Protein AF-A0A3M1GQK0-F1 (afdb_monomer)

Radius of gyration: 11.24 Å; Cα contacts (8 Å, |Δi|>4): 105; chains: 1; bounding box: 25×25×26 Å

Secondary structure (DSSP, 8-state):
-HHHHHHTTTS-GGGEEE-SSSSEEEETTTEEEEEETTEEEEEEBTT--HHHHHHHHHHHHHTT--EEEPPPB--

Nearest PDB structures (foldseek):
  6jeg-assembly1_A  TM=7.326E-01  e=3.639E-01  Homo sapiens
  3ffn-assembly1_A  TM=7.460E-01  e=4.158E-01  Homo sapiens
  3ffn-assembly2_B  TM=7.456E-01  e=5.078E-01  Homo sapiens
  1j1r-assembly1_A  TM=7.216E-01  e=3.746E+00  Phytolacca americana
  2z53-assembly1_A  TM=5.842E-01  e=2.870E+00  Phytolacca dioica

Solvent-accessible surface area (backbone atoms only — not comparable to full-atom values): 4361 Å² total; per-residue (Å²): 112,68,66,62,56,57,62,40,56,84,51,69,57,88,39,56,38,75,40,90,93,47,68,32,39,23,46,58,88,45,32,38,37,35,62,51,99,90,40,31,38,37,28,37,30,71,84,60,54,64,72,60,56,48,55,54,48,55,43,34,57,75,61,72,48,63,70,40,84,49,77,61,42,80,134

pLDDT: mean 81.67, std 9.33, range [54.72, 91.06]

Structure (mmCIF, N/CA/C/O backbone):
data_AF-A0A3M1GQK0-F1
#
_entry.id   AF-A0A3M1GQK0-F1
#
loop_
_atom_site.group_PDB
_atom_site.id
_atom_site.type_symbol
_atom_site.label_atom_id
_atom_site.label_alt_id
_atom_site.label_comp_id
_atom_site.label_asym_id
_atom_site.label_entity_id
_atom_site.label_seq_id
_atom_site.pdbx_PDB_ins_code
_atom_site.Cartn_x
_atom_site.Cartn_y
_atom_site.Cartn_z
_atom_site.occupancy
_atom_site.B_iso_or_equiv
_atom_site.auth_seq_id
_atom_site.auth_comp_id
_atom_site.auth_asym_id
_atom_site.auth_atom_id
_atom_site.pdbx_PDB_model_num
ATOM 1 N N . MET A 1 1 ? -12.307 1.011 5.280 1.00 60.31 1 MET A N 1
ATOM 2 C CA . MET A 1 1 ? -12.087 1.413 3.870 1.00 60.31 1 MET A CA 1
ATOM 3 C C . MET A 1 1 ? -12.049 2.925 3.645 1.00 60.31 1 MET A C 1
ATOM 5 O O . MET A 1 1 ? -11.355 3.338 2.728 1.00 60.31 1 MET A O 1
ATOM 9 N N . GLN A 1 2 ? -12.740 3.751 4.444 1.00 63.66 2 GLN A N 1
ATOM 10 C CA . GLN A 1 2 ? -12.676 5.220 4.334 1.00 63.66 2 GLN A CA 1
ATOM 11 C C . GLN A 1 2 ? -11.254 5.832 4.331 1.00 63.66 2 GLN A C 1
ATOM 13 O O . GLN A 1 2 ? -11.018 6.645 3.445 1.00 63.66 2 GLN A O 1
ATOM 18 N N . PRO A 1 3 ? -10.290 5.430 5.189 1.00 72.62 3 PRO A N 1
ATOM 19 C CA . PRO A 1 3 ? -8.986 6.107 5.250 1.00 72.62 3 PRO A CA 1
ATOM 20 C C . PRO A 1 3 ? -8.120 5.903 4.000 1.00 72.62 3 PRO A C 1
ATOM 22 O O . PRO A 1 3 ? -7.544 6.863 3.509 1.00 72.62 3 PRO A O 1
ATOM 25 N N . ILE A 1 4 ? -8.092 4.702 3.402 1.00 74.12 4 ILE A N 1
ATOM 26 C CA . ILE A 1 4 ? -7.386 4.498 2.122 1.00 74.12 4 ILE A CA 1
ATOM 27 C C . ILE A 1 4 ? -8.061 5.284 0.999 1.00 74.12 4 ILE A C 1
ATOM 29 O O . ILE A 1 4 ? -7.401 5.913 0.180 1.00 74.12 4 ILE A O 1
ATOM 33 N N . ARG A 1 5 ? -9.393 5.287 0.954 1.00 72.94 5 ARG A N 1
ATOM 34 C CA . ARG A 1 5 ? -10.114 6.076 -0.048 1.00 72.94 5 ARG A CA 1
ATOM 35 C C . ARG A 1 5 ? -9.800 7.568 0.066 1.00 72.94 5 ARG A C 1
ATOM 37 O O . ARG A 1 5 ? -9.713 8.221 -0.966 1.00 72.94 5 ARG A O 1
ATOM 44 N N . ASP A 1 6 ? -9.616 8.073 1.285 1.00 75.12 6 ASP A N 1
ATOM 45 C CA . ASP A 1 6 ? -9.253 9.465 1.546 1.00 75.12 6 ASP A CA 1
ATOM 46 C C . ASP A 1 6 ? -7.780 9.749 1.195 1.00 75.12 6 ASP A C 1
ATOM 48 O O . ASP A 1 6 ? -7.505 10.675 0.434 1.00 75.12 6 ASP A O 1
ATOM 52 N N . ALA A 1 7 ? -6.856 8.862 1.588 1.00 73.56 7 ALA A N 1
ATOM 53 C CA . ALA A 1 7 ? -5.430 8.942 1.248 1.00 73.56 7 ALA A CA 1
ATOM 54 C C . ALA A 1 7 ? -5.153 8.958 -0.259 1.00 73.56 7 ALA A C 1
ATOM 56 O O . ALA A 1 7 ? -4.205 9.571 -0.757 1.00 73.56 7 ALA A O 1
ATOM 57 N N . PHE A 1 8 ? -6.014 8.292 -1.021 1.00 73.38 8 PHE A N 1
ATOM 58 C CA . PHE A 1 8 ? -5.897 8.230 -2.467 1.00 73.38 8 PHE A CA 1
ATOM 59 C C . PHE A 1 8 ? -6.899 9.113 -3.209 1.00 73.38 8 PHE A C 1
ATOM 61 O O . PHE A 1 8 ? -6.843 9.155 -4.432 1.00 73.38 8 PHE A O 1
ATOM 68 N N . ARG A 1 9 ? -7.730 9.898 -2.512 1.00 68.94 9 ARG A N 1
ATOM 69 C CA . ARG A 1 9 ? -8.745 10.787 -3.107 1.00 68.94 9 ARG A CA 1
ATOM 70 C C . ARG A 1 9 ? -8.161 11.810 -4.090 1.00 68.94 9 ARG A C 1
ATOM 72 O O . ARG A 1 9 ? -8.867 12.251 -4.992 1.00 68.94 9 ARG A O 1
ATOM 79 N N . GLY A 1 10 ? -6.882 12.162 -3.926 1.00 63.34 10 GLY A N 1
ATOM 80 C CA . GLY A 1 10 ? -6.151 13.105 -4.781 1.00 63.34 10 GLY A CA 1
ATOM 81 C C . GLY A 1 10 ? -5.361 12.495 -5.950 1.00 63.34 10 GLY A C 1
ATOM 82 O O . GLY A 1 10 ? -4.951 13.237 -6.834 1.00 63.34 10 GLY A O 1
ATOM 83 N N . ILE A 1 11 ? -5.118 11.174 -5.991 1.00 59.78 11 ILE A N 1
ATOM 84 C CA . ILE A 1 11 ? -4.729 10.512 -7.260 1.00 59.78 11 ILE A CA 1
ATOM 85 C C . ILE A 1 11 ? -6.042 10.131 -7.920 1.00 59.78 11 ILE A C 1
ATOM 87 O O . ILE A 1 11 ? -6.929 9.654 -7.225 1.00 59.78 11 ILE A O 1
ATOM 91 N N . MET A 1 12 ? -6.182 10.390 -9.222 1.00 54.72 12 MET A N 1
ATOM 92 C CA . MET A 1 12 ? -7.407 10.144 -9.985 1.00 54.72 12 MET A CA 1
ATOM 93 C C . MET A 1 12 ? -8.176 8.926 -9.454 1.00 54.72 12 MET A C 1
ATOM 95 O O . MET A 1 12 ? -7.788 7.785 -9.690 1.00 54.72 12 MET A O 1
ATOM 99 N N . LEU A 1 13 ? -9.289 9.184 -8.755 1.00 54.72 13 LEU A N 1
ATOM 100 C CA . LEU A 1 13 ? -10.192 8.174 -8.181 1.00 54.72 13 LEU A CA 1
ATOM 101 C C . LEU A 1 13 ? -10.616 7.102 -9.201 1.00 54.72 13 LEU A C 1
ATOM 103 O O . LEU A 1 13 ? -11.056 6.026 -8.813 1.00 54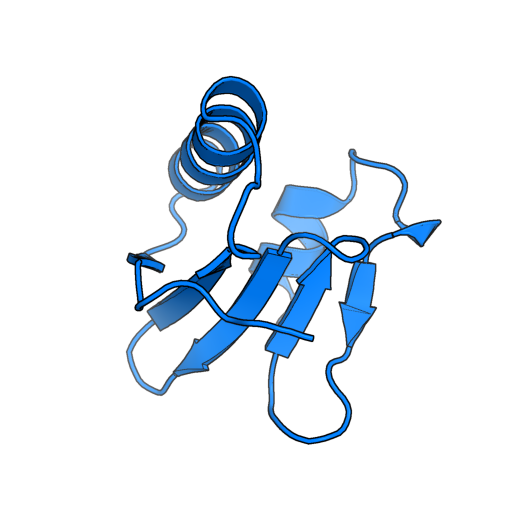.72 13 LEU A O 1
ATOM 107 N N . ARG A 1 14 ? -10.460 7.390 -10.502 1.00 57.44 14 ARG A N 1
ATOM 108 C CA . ARG A 1 14 ? -10.640 6.458 -11.621 1.00 57.44 14 ARG A CA 1
ATOM 109 C C . ARG A 1 14 ? -9.821 5.174 -11.501 1.00 57.44 14 ARG A C 1
ATOM 111 O O . ARG A 1 14 ? -10.305 4.129 -11.929 1.00 57.44 14 ARG A O 1
ATOM 118 N N . ASP A 1 15 ? -8.631 5.244 -10.918 1.00 68.50 15 ASP A N 1
ATOM 119 C CA . ASP A 1 15 ? -7.755 4.080 -10.775 1.00 68.50 15 ASP A CA 1
ATOM 120 C C . ASP A 1 15 ? -8.088 3.241 -9.541 1.00 68.50 15 ASP A C 1
ATOM 122 O O . ASP A 1 15 ? -7.675 2.086 -9.446 1.00 68.50 15 ASP A O 1
ATOM 126 N N . LEU A 1 16 ? -8.846 3.800 -8.594 1.00 76.06 16 LEU A N 1
ATOM 127 C CA . LEU A 1 16 ? -9.105 3.163 -7.316 1.00 76.06 16 LEU A CA 1
ATOM 128 C C . LEU A 1 16 ? -10.397 2.357 -7.382 1.00 76.06 16 LEU A C 1
ATOM 130 O O . LEU A 1 16 ? -11.501 2.888 -7.249 1.00 76.06 16 LEU A O 1
ATOM 134 N N . ARG A 1 17 ? -10.259 1.049 -7.590 1.00 80.50 17 ARG A N 1
ATOM 135 C CA . ARG A 1 17 ? -11.399 0.129 -7.636 1.00 80.50 17 ARG A CA 1
ATOM 136 C C . ARG A 1 17 ? -11.402 -0.786 -6.418 1.00 80.50 17 ARG A C 1
ATOM 138 O O . ARG A 1 17 ? -10.332 -1.186 -5.969 1.00 80.50 17 ARG A O 1
ATOM 145 N N . PRO A 1 18 ? -12.571 -1.162 -5.885 1.00 83.00 18 PRO A N 1
ATOM 146 C CA . PRO A 1 18 ? -12.633 -2.239 -4.909 1.00 83.00 18 PRO A CA 1
ATOM 147 C C . PRO A 1 18 ? -12.124 -3.543 -5.540 1.00 83.00 18 PRO A C 1
ATOM 149 O O . PRO A 1 18 ? -12.269 -3.765 -6.746 1.00 83.00 18 PRO A O 1
ATOM 152 N N . VAL A 1 19 ? -11.492 -4.384 -4.727 1.00 81.19 19 VAL A N 1
ATOM 153 C CA . VAL A 1 19 ? -11.190 -5.766 -5.109 1.00 81.19 19 VAL A CA 1
ATOM 154 C C . VAL A 1 19 ? -12.449 -6.592 -4.843 1.00 81.19 19 VAL A C 1
ATOM 156 O O . VAL A 1 19 ? -13.008 -6.507 -3.758 1.00 81.19 19 VAL A O 1
ATOM 159 N N . GLU A 1 20 ? -12.928 -7.347 -5.831 1.00 72.25 20 GLU A N 1
ATOM 160 C CA . GLU A 1 20 ? -14.188 -8.104 -5.703 1.00 72.25 20 GLU A CA 1
ATOM 161 C C . GLU A 1 20 ? -14.041 -9.344 -4.808 1.00 72.25 20 GLU A C 1
ATOM 163 O O . GLU A 1 20 ? -14.975 -9.717 -4.109 1.00 72.25 20 GLU A O 1
ATOM 168 N N . ASP A 1 21 ? -12.848 -9.940 -4.782 1.00 73.31 21 ASP A N 1
ATOM 169 C CA . ASP A 1 21 ? -12.567 -11.197 -4.074 1.00 73.31 21 ASP A CA 1
ATOM 170 C C . ASP A 1 21 ? -12.252 -11.008 -2.573 1.00 73.31 21 ASP A C 1
ATOM 172 O O . ASP A 1 21 ? -12.374 -11.928 -1.767 1.00 73.31 21 ASP A O 1
ATOM 176 N N . ARG A 1 22 ? -11.843 -9.797 -2.163 1.00 77.81 22 ARG A N 1
ATOM 177 C CA . ARG A 1 22 ? -11.457 -9.475 -0.778 1.00 77.81 22 ARG A CA 1
ATOM 178 C C . ARG A 1 22 ? -11.779 -8.038 -0.417 1.00 77.81 22 ARG A C 1
ATOM 180 O O . ARG A 1 22 ? -11.732 -7.155 -1.264 1.00 77.81 22 ARG A O 1
ATOM 187 N N . GLU A 1 23 ? -11.966 -7.782 0.879 1.00 82.69 23 GLU A N 1
ATOM 188 C CA . GLU A 1 23 ? -12.060 -6.419 1.404 1.00 82.69 23 GLU A CA 1
ATOM 189 C C . GLU A 1 23 ? -10.732 -5.679 1.160 1.00 82.69 23 GLU A C 1
ATOM 191 O O . GLU A 1 23 ? -9.766 -5.811 1.903 1.00 82.69 23 GLU A O 1
ATOM 196 N N . GLY A 1 24 ? -10.662 -4.926 0.066 1.00 85.25 24 GLY A N 1
ATOM 197 C CA . GLY A 1 24 ? -9.475 -4.200 -0.359 1.00 85.25 24 GLY A CA 1
ATOM 198 C C . GLY A 1 24 ? -9.756 -3.253 -1.520 1.00 85.25 24 GLY A C 1
ATOM 199 O O . GLY A 1 24 ? -10.869 -3.171 -2.040 1.00 85.25 24 GLY A O 1
ATOM 200 N N . VAL A 1 25 ? -8.728 -2.525 -1.931 1.00 86.25 25 VAL A N 1
ATOM 201 C CA . VAL A 1 25 ? -8.747 -1.637 -3.088 1.00 86.25 25 VAL A CA 1
ATOM 202 C C . VAL A 1 25 ? -7.559 -1.945 -3.988 1.00 86.25 25 VAL A C 1
ATOM 204 O O . VAL A 1 25 ? -6.445 -2.152 -3.521 1.00 86.25 25 VAL A O 1
ATOM 207 N N . ARG A 1 26 ? -7.786 -1.980 -5.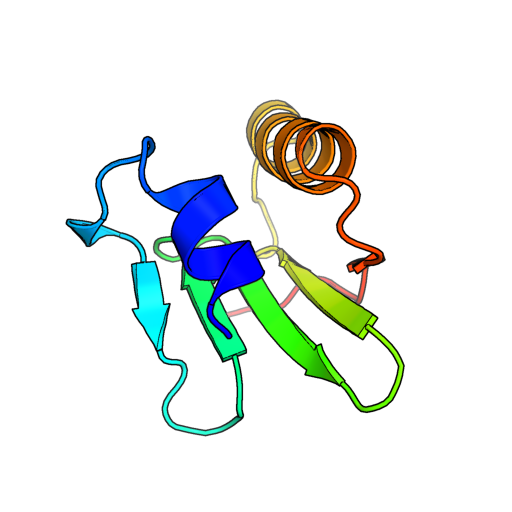295 1.00 86.25 26 ARG A N 1
ATOM 208 C CA . ARG A 1 26 ? -6.724 -1.929 -6.296 1.00 86.25 26 ARG A CA 1
ATOM 209 C C . ARG A 1 26 ? -6.554 -0.493 -6.763 1.00 86.25 26 ARG A C 1
ATOM 211 O O . ARG A 1 26 ? -7.543 0.224 -6.911 1.00 86.25 26 ARG A O 1
ATOM 218 N N . ILE A 1 27 ? -5.308 -0.095 -6.964 1.00 83.75 27 ILE A N 1
ATOM 219 C CA . ILE A 1 27 ? -4.934 1.204 -7.514 1.00 83.75 27 ILE A CA 1
ATOM 220 C C . ILE A 1 27 ? -4.257 0.897 -8.843 1.00 83.75 27 ILE A C 1
ATOM 222 O O . ILE A 1 27 ? -3.134 0.388 -8.876 1.00 83.75 27 ILE A O 1
ATOM 226 N N . GLY A 1 28 ? -4.997 1.127 -9.920 1.00 81.56 28 GLY A N 1
ATOM 227 C CA . GLY A 1 28 ? -4.596 0.732 -11.262 1.00 81.56 28 GLY A CA 1
ATOM 228 C C . GLY A 1 28 ? -4.453 -0.773 -11.410 1.00 81.56 28 GLY A C 1
ATOM 229 O O . GLY A 1 28 ? -5.186 -1.558 -10.797 1.00 81.56 28 GLY A O 1
ATOM 230 N N . GLU A 1 29 ? -3.490 -1.171 -12.234 1.00 80.81 29 GLU A N 1
ATOM 231 C CA . GLU A 1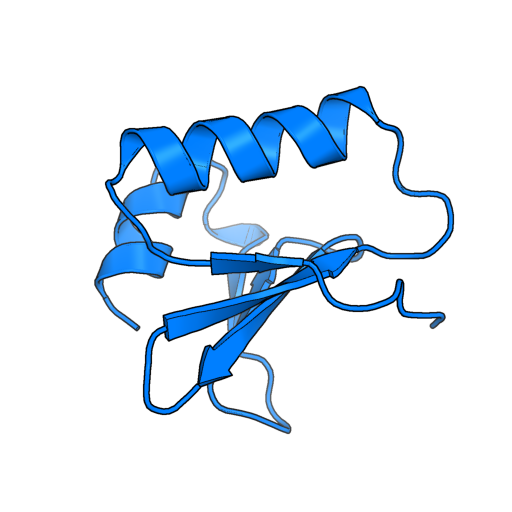 29 ? -3.118 -2.574 -12.443 1.00 80.81 29 GLU A CA 1
ATOM 232 C C . GLU A 1 29 ? -1.927 -2.999 -11.572 1.00 80.81 29 GLU A C 1
ATOM 234 O O . GLU A 1 29 ? -1.742 -4.189 -11.315 1.00 80.81 29 GLU A O 1
ATOM 239 N N . ASP A 1 30 ? -1.171 -2.031 -11.045 1.00 85.50 30 ASP A 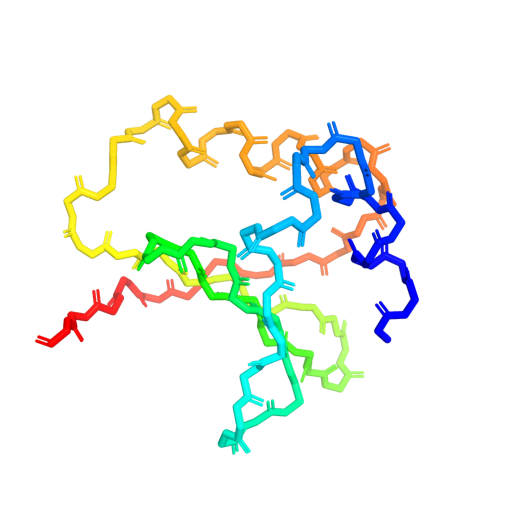N 1
ATOM 240 C CA . ASP A 1 30 ? 0.134 -2.272 -10.425 1.00 85.50 30 ASP A CA 1
ATOM 241 C C . ASP A 1 30 ? 0.087 -2.503 -8.913 1.00 85.50 30 ASP A C 1
ATOM 243 O O . ASP A 1 30 ? 1.085 -2.928 -8.331 1.00 85.50 30 ASP A O 1
ATOM 247 N N . VAL A 1 31 ? -1.008 -2.144 -8.238 1.00 87.25 31 VAL A N 1
ATOM 248 C CA . VAL A 1 31 ? -1.065 -2.125 -6.768 1.00 87.25 31 VAL A CA 1
ATOM 249 C C . VAL A 1 31 ? -2.391 -2.677 -6.276 1.00 87.25 31 VAL A C 1
ATOM 251 O O . VAL A 1 31 ? -3.466 -2.305 -6.747 1.00 87.25 31 VAL A O 1
ATOM 254 N N . ARG A 1 32 ? -2.325 -3.538 -5.263 1.00 88.44 32 ARG A N 1
ATOM 255 C CA . ARG A 1 32 ? -3.486 -4.060 -4.542 1.00 88.44 32 ARG A CA 1
ATOM 256 C C . ARG A 1 32 ? -3.262 -3.886 -3.050 1.00 88.44 32 ARG A C 1
ATOM 258 O O . ARG A 1 32 ? -2.246 -4.325 -2.529 1.00 88.44 32 ARG A O 1
ATOM 265 N N . ILE A 1 33 ? -4.215 -3.270 -2.370 1.00 88.56 33 ILE A N 1
ATOM 266 C CA . ILE A 1 33 ? -4.189 -3.051 -0.929 1.00 88.56 33 ILE A CA 1
ATOM 267 C C . ILE A 1 33 ? -5.374 -3.778 -0.309 1.00 88.56 33 ILE A C 1
ATOM 269 O O . ILE A 1 33 ? -6.524 -3.482 -0.613 1.00 88.56 33 ILE A O 1
ATOM 273 N N . TYR A 1 34 ? -5.105 -4.722 0.575 1.00 88.94 34 TYR A N 1
ATOM 274 C CA . TYR A 1 34 ? -6.113 -5.507 1.275 1.00 88.94 34 TYR A CA 1
ATOM 275 C C . TYR A 1 34 ? -6.260 -4.986 2.698 1.00 88.94 34 TYR A C 1
ATOM 277 O O . TYR A 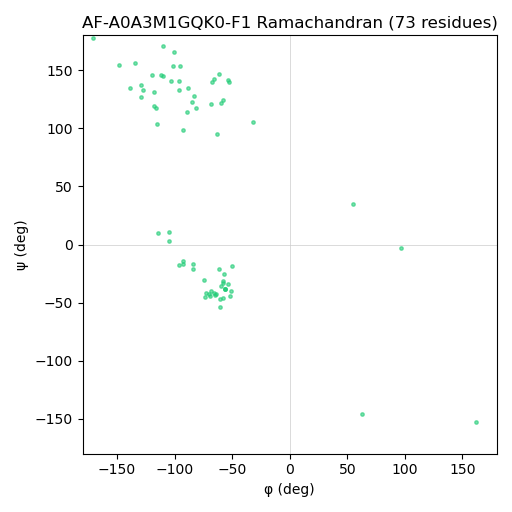1 34 ? -5.272 -4.631 3.333 1.00 88.94 34 TYR A O 1
ATOM 285 N N . LYS A 1 35 ? -7.485 -4.934 3.208 1.00 86.69 35 LYS A N 1
ATOM 286 C CA . LYS A 1 35 ? -7.754 -4.657 4.615 1.00 86.69 35 LYS A CA 1
ATOM 287 C C . LYS A 1 35 ? -7.659 -5.966 5.392 1.00 86.69 35 LYS A C 1
ATOM 289 O O . LYS A 1 35 ? -8.363 -6.926 5.092 1.00 86.69 35 LYS A O 1
ATOM 294 N N . GLU A 1 36 ? -6.789 -5.992 6.389 1.00 84.81 36 GLU A N 1
ATOM 295 C CA . GLU A 1 36 ? -6.656 -7.089 7.344 1.00 84.81 36 GLU A CA 1
ATOM 296 C C . GLU A 1 36 ? -7.143 -6.655 8.733 1.00 84.81 36 GLU A C 1
ATOM 298 O O . GLU A 1 36 ? -7.449 -5.486 8.970 1.00 84.81 36 GLU A O 1
ATOM 303 N N . LYS A 1 37 ? -7.254 -7.607 9.670 1.00 78.06 37 LYS A N 1
ATOM 304 C CA . LYS A 1 37 ? -7.803 -7.352 11.015 1.00 78.06 37 LYS A CA 1
ATOM 305 C C . LYS A 1 37 ? -7.047 -6.268 11.798 1.00 78.06 37 LYS A C 1
ATOM 307 O O . LYS A 1 37 ? -7.689 -5.538 12.540 1.00 78.06 37 LYS A O 1
ATOM 312 N N . ASN A 1 38 ? -5.731 -6.157 11.602 1.00 78.81 38 ASN A N 1
ATOM 313 C CA . ASN A 1 38 ? -4.861 -5.215 12.321 1.00 78.81 38 ASN A CA 1
ATOM 314 C C . ASN A 1 38 ? -4.235 -4.131 11.429 1.00 78.81 38 ASN A C 1
ATOM 316 O O . ASN A 1 38 ? -3.342 -3.438 11.883 1.00 78.81 38 ASN A O 1
ATOM 320 N N . GLY A 1 39 ? -4.650 -3.977 10.170 1.00 84.81 39 GLY A N 1
ATOM 321 C CA . GLY A 1 39 ? -4.029 -2.982 9.293 1.00 84.81 39 GLY A CA 1
ATOM 322 C C . GLY A 1 39 ? -4.306 -3.239 7.824 1.00 84.81 39 GLY A C 1
ATOM 323 O O . GLY A 1 39 ? -5.327 -3.830 7.463 1.00 84.81 39 GLY A O 1
ATOM 324 N N . TYR A 1 40 ? -3.390 -2.798 6.970 1.00 88.50 40 TYR A N 1
ATOM 325 C CA . TYR A 1 40 ? -3.498 -2.979 5.528 1.00 88.50 40 TYR A CA 1
ATOM 326 C C . TYR A 1 40 ? -2.324 -3.781 4.982 1.00 88.50 40 TYR A C 1
ATOM 328 O O . TYR A 1 40 ? -1.202 -3.652 5.447 1.00 88.50 40 TYR A O 1
ATOM 336 N N . THR A 1 41 ? -2.562 -4.592 3.963 1.00 90.94 41 THR A N 1
ATOM 337 C CA . THR A 1 41 ? -1.509 -5.331 3.272 1.00 90.94 41 THR A CA 1
ATOM 338 C C . THR A 1 41 ? -1.425 -4.849 1.838 1.00 90.94 41 THR A C 1
ATOM 340 O O . THR A 1 41 ? -2.379 -4.983 1.075 1.00 90.94 41 THR A O 1
ATOM 343 N N . VAL A 1 42 ? -0.283 -4.283 1.466 1.00 90.31 42 VAL A N 1
ATOM 344 C CA . VAL A 1 42 ? 0.007 -3.773 0.128 1.00 90.31 42 VAL A CA 1
ATOM 345 C C . VAL A 1 42 ? 0.754 -4.845 -0.650 1.00 90.31 42 VAL A C 1
ATOM 347 O O . VAL A 1 42 ? 1.701 -5.452 -0.158 1.00 90.31 42 VAL A O 1
ATOM 350 N N . ARG A 1 43 ? 0.324 -5.082 -1.884 1.00 91.06 43 ARG A N 1
ATOM 351 C CA . ARG A 1 43 ? 0.995 -5.948 -2.847 1.00 91.06 43 ARG A CA 1
ATOM 352 C C . ARG A 1 43 ? 1.193 -5.172 -4.132 1.00 91.06 43 ARG A C 1
ATOM 354 O O . ARG A 1 43 ? 0.249 -4.556 -4.630 1.00 91.06 43 ARG A O 1
ATOM 361 N N . PHE A 1 44 ? 2.395 -5.246 -4.677 1.00 90.69 44 PHE A N 1
ATOM 362 C CA . PHE A 1 44 ? 2.734 -4.640 -5.956 1.00 90.69 44 PHE A CA 1
ATOM 363 C C . PHE A 1 44 ? 2.742 -5.696 -7.058 1.00 90.69 44 PHE A C 1
ATOM 365 O O . PHE A 1 44 ? 2.948 -6.881 -6.801 1.00 90.69 44 PHE A O 1
ATOM 372 N N . LEU A 1 45 ? 2.496 -5.273 -8.289 1.00 90.25 45 LEU A N 1
ATOM 373 C CA . LEU A 1 45 ? 2.699 -6.094 -9.466 1.00 90.25 4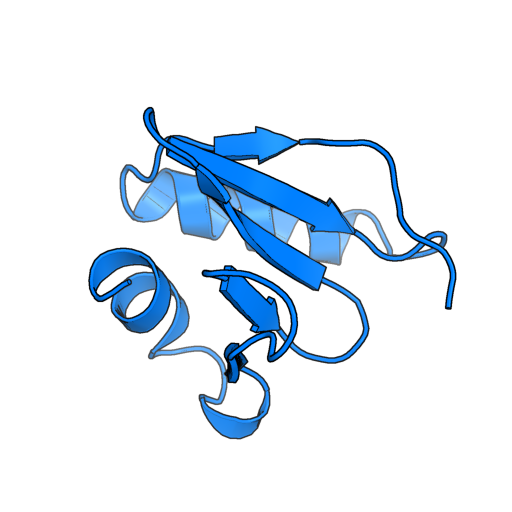5 LEU A CA 1
ATOM 374 C C . LEU A 1 45 ? 4.204 -6.348 -9.635 1.00 90.25 45 LEU A C 1
ATOM 376 O O . LEU A 1 45 ? 5.053 -5.474 -9.414 1.00 90.25 45 LEU A O 1
ATOM 380 N N . ALA A 1 46 ? 4.552 -7.572 -10.014 1.00 89.44 46 ALA A N 1
ATOM 381 C CA . ALA A 1 46 ? 5.925 -7.903 -10.362 1.00 89.44 46 ALA A CA 1
ATOM 382 C C . ALA A 1 46 ? 6.372 -7.029 -11.548 1.00 89.44 46 ALA A C 1
ATOM 384 O O . ALA A 1 46 ? 5.746 -7.044 -12.603 1.00 89.44 46 ALA A O 1
ATOM 385 N N . GLY A 1 47 ? 7.448 -6.261 -11.366 1.00 87.06 47 GLY A N 1
ATOM 386 C CA . GLY A 1 47 ? 7.923 -5.292 -12.361 1.00 87.06 47 GLY A CA 1
ATOM 387 C C . GLY A 1 47 ? 7.468 -3.848 -12.129 1.00 87.06 47 GLY A C 1
ATOM 388 O O . GLY A 1 47 ? 7.929 -2.964 -12.847 1.00 87.06 47 GLY A O 1
ATOM 389 N N . THR A 1 48 ? 6.641 -3.567 -11.109 1.00 86.56 48 THR A N 1
ATOM 390 C CA . THR A 1 48 ? 6.321 -2.180 -10.732 1.00 86.56 48 THR A CA 1
ATOM 391 C C . THR A 1 48 ? 7.605 -1.418 -10.389 1.00 86.56 48 THR A C 1
ATOM 393 O O . THR A 1 48 ? 8.326 -1.852 -9.481 1.00 86.56 48 THR A O 1
ATOM 396 N N . PRO A 1 49 ? 7.878 -0.273 -11.040 1.00 88.00 49 PRO A N 1
ATOM 397 C CA . PRO A 1 49 ? 9.106 0.481 -10.830 1.00 88.00 49 PRO A CA 1
ATOM 398 C C . PRO A 1 49 ? 9.178 1.044 -9.407 1.00 88.00 49 PRO A C 1
ATOM 400 O O . PRO A 1 49 ? 8.182 1.508 -8.843 1.00 88.00 49 PRO A O 1
ATOM 403 N N . GLU A 1 50 ? 10.378 1.041 -8.829 1.00 88.38 50 GLU A N 1
ATOM 404 C CA . GLU A 1 50 ? 10.614 1.467 -7.446 1.00 88.38 50 GLU A CA 1
ATOM 405 C C . GLU A 1 50 ? 10.130 2.894 -7.119 1.00 88.38 50 GLU A C 1
ATOM 407 O O . GLU A 1 50 ? 9.520 3.061 -6.062 1.00 88.38 50 GLU A O 1
ATOM 412 N N . PRO A 1 51 ? 10.258 3.904 -8.008 1.00 89.25 51 PRO A N 1
ATOM 413 C CA . PRO A 1 51 ? 9.666 5.224 -7.783 1.00 89.25 51 PRO A CA 1
ATOM 414 C C . PRO A 1 51 ? 8.154 5.178 -7.536 1.00 89.25 51 PRO A C 1
ATOM 416 O O . PRO A 1 51 ? 7.643 5.897 -6.679 1.00 89.25 51 PRO A O 1
ATOM 419 N N . ARG A 1 52 ? 7.432 4.297 -8.241 1.00 85.25 52 ARG A N 1
ATOM 420 C CA . ARG A 1 52 ? 5.986 4.119 -8.062 1.00 85.25 52 ARG A CA 1
ATOM 421 C C . ARG A 1 52 ? 5.686 3.402 -6.750 1.00 85.25 52 ARG A C 1
ATOM 423 O O . ARG A 1 52 ? 4.806 3.843 -6.020 1.00 85.25 52 ARG A O 1
ATOM 430 N N . ARG A 1 53 ? 6.458 2.366 -6.393 1.00 88.62 53 ARG A N 1
ATOM 431 C CA . ARG A 1 53 ? 6.350 1.709 -5.073 1.00 88.62 53 ARG A CA 1
ATOM 432 C C . ARG A 1 53 ? 6.578 2.708 -3.940 1.00 88.62 53 ARG A C 1
ATOM 434 O O . ARG A 1 53 ? 5.803 2.753 -2.992 1.00 88.62 53 ARG A O 1
ATOM 441 N N . LYS A 1 54 ? 7.617 3.541 -4.058 1.00 89.94 54 LYS A N 1
ATOM 442 C CA . LYS A 1 54 ? 7.928 4.600 -3.095 1.00 89.94 54 LYS A CA 1
ATOM 443 C C . LYS A 1 54 ? 6.783 5.606 -2.982 1.00 89.94 54 LYS A C 1
ATOM 445 O O . LYS A 1 54 ? 6.352 5.868 -1.874 1.00 89.94 54 LYS A O 1
ATOM 450 N N . GLN A 1 55 ? 6.230 6.085 -4.097 1.00 87.12 55 GLN A N 1
ATOM 451 C CA . GLN A 1 55 ? 5.100 7.022 -4.086 1.00 87.12 55 GLN A CA 1
ATOM 452 C C . GLN A 1 55 ? 3.882 6.488 -3.311 1.00 87.12 55 GLN A C 1
ATOM 454 O O . GLN A 1 55 ? 3.203 7.249 -2.624 1.00 87.12 55 GLN A O 1
ATOM 459 N N . ILE A 1 56 ? 3.593 5.189 -3.426 1.00 86.75 56 ILE A N 1
ATOM 460 C CA . ILE A 1 56 ? 2.502 4.545 -2.684 1.00 86.75 56 ILE A CA 1
ATOM 461 C C . ILE A 1 56 ? 2.824 4.472 -1.188 1.00 86.75 56 ILE A C 1
ATOM 463 O O . ILE A 1 56 ? 1.955 4.791 -0.380 1.00 86.75 56 ILE A O 1
ATOM 467 N N . ARG A 1 57 ? 4.058 4.097 -0.831 1.00 87.69 57 ARG A N 1
ATOM 468 C CA . ARG A 1 57 ? 4.537 4.043 0.560 1.00 87.69 57 ARG A CA 1
ATOM 469 C C . ARG A 1 57 ? 4.481 5.407 1.238 1.00 87.69 57 ARG A C 1
ATOM 471 O O . ARG A 1 57 ? 3.762 5.545 2.220 1.00 87.69 57 ARG A O 1
ATOM 478 N N . ASP A 1 58 ? 5.091 6.418 0.619 1.00 89.06 58 ASP A N 1
ATOM 479 C CA . ASP A 1 58 ? 5.076 7.815 1.075 1.00 89.06 58 ASP A CA 1
ATOM 480 C C . ASP A 1 58 ? 3.645 8.296 1.358 1.00 89.06 58 ASP A C 1
ATOM 482 O O . ASP A 1 58 ? 3.388 8.972 2.347 1.00 89.06 58 ASP A O 1
ATOM 486 N N . ARG A 1 59 ? 2.675 7.914 0.516 1.00 85.62 59 ARG A N 1
ATOM 487 C CA . ARG A 1 59 ? 1.268 8.264 0.737 1.00 85.62 59 ARG A CA 1
ATOM 488 C C . ARG A 1 59 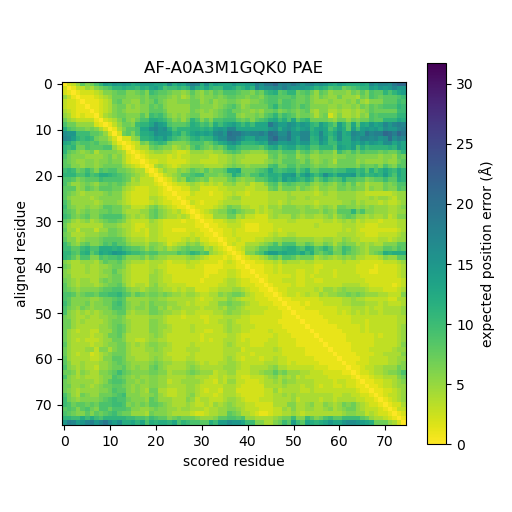? 0.624 7.552 1.909 1.00 85.62 59 ARG A C 1
ATOM 490 O O . ARG A 1 59 ? -0.170 8.164 2.613 1.00 85.62 59 ARG A O 1
ATOM 497 N N . LEU A 1 60 ? 0.884 6.262 2.070 1.00 85.88 60 LEU A N 1
ATOM 498 C CA . LEU A 1 60 ? 0.338 5.515 3.198 1.00 85.88 60 LEU A CA 1
ATOM 499 C C . LEU A 1 60 ? 0.901 6.069 4.510 1.00 85.88 60 LEU A C 1
ATOM 501 O O . LEU A 1 60 ? 0.134 6.313 5.437 1.00 85.88 60 LEU A O 1
ATOM 505 N N . GLU A 1 61 ? 2.199 6.371 4.537 1.00 87.50 61 GLU A N 1
ATOM 506 C CA . GLU A 1 61 ? 2.877 6.996 5.676 1.00 87.50 61 GLU A CA 1
ATOM 507 C C . GLU A 1 61 ? 2.366 8.418 5.947 1.00 87.50 61 GLU A C 1
ATOM 509 O O . GLU A 1 61 ? 2.049 8.743 7.087 1.00 87.50 61 GLU A O 1
ATOM 514 N N . ALA A 1 62 ? 2.174 9.249 4.916 1.00 87.50 62 ALA A N 1
ATOM 515 C CA . ALA A 1 62 ? 1.644 10.611 5.065 1.00 87.50 62 ALA A CA 1
ATOM 516 C C . ALA A 1 62 ? 0.221 10.667 5.652 1.00 87.50 62 ALA A C 1
ATOM 518 O O . ALA A 1 62 ? -0.198 11.707 6.158 1.00 87.50 62 ALA A O 1
ATOM 519 N N . HIS A 1 63 ? -0.527 9.567 5.564 1.00 84.56 63 HIS A N 1
ATOM 520 C CA . HIS A 1 63 ? -1.873 9.432 6.115 1.00 84.56 63 HIS A CA 1
ATOM 521 C C . HIS A 1 63 ? -1.919 8.590 7.401 1.00 84.56 63 HIS A C 1
ATOM 523 O O . HIS A 1 63 ? -3.016 8.235 7.837 1.00 84.56 63 HIS A O 1
ATOM 529 N N . ASP A 1 6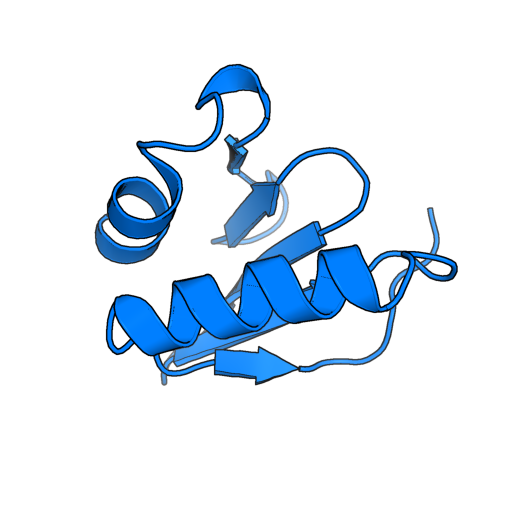4 ? -0.762 8.275 7.996 1.00 85.88 64 ASP A N 1
ATOM 530 C CA . ASP A 1 64 ? -0.630 7.465 9.217 1.00 85.88 64 ASP A CA 1
ATOM 531 C C . ASP A 1 64 ? -1.317 6.087 9.089 1.00 85.88 64 ASP A C 1
ATOM 533 O O . ASP A 1 64 ? -1.942 5.556 10.008 1.00 85.88 64 ASP A O 1
ATOM 537 N N . ILE A 1 65 ? -1.271 5.507 7.885 1.00 84.50 65 ILE A N 1
ATOM 538 C CA . ILE A 1 65 ? -1.896 4.217 7.596 1.00 84.50 65 ILE A CA 1
ATOM 539 C C . ILE A 1 65 ? -0.882 3.121 7.885 1.00 84.50 65 ILE A C 1
ATOM 541 O O . ILE A 1 65 ? 0.089 2.972 7.153 1.00 84.50 65 ILE A O 1
ATOM 545 N N . GLU A 1 66 ? -1.142 2.293 8.894 1.00 87.56 66 GLU A N 1
ATOM 546 C CA . GLU A 1 66 ? -0.317 1.111 9.144 1.00 87.56 66 GLU A CA 1
ATOM 547 C C . GLU A 1 66 ? -0.500 0.080 8.018 1.00 87.56 66 GLU A C 1
ATOM 549 O O . GLU A 1 66 ? -1.613 -0.405 7.758 1.00 87.56 66 GLU A O 1
ATOM 554 N N . TYR A 1 67 ? 0.597 -0.259 7.337 1.00 88.19 67 TYR A N 1
ATOM 555 C CA . TYR A 1 67 ? 0.592 -1.235 6.256 1.00 88.19 67 TYR A CA 1
ATOM 556 C C . TYR A 1 67 ? 1.740 -2.242 6.337 1.00 88.19 67 TYR A C 1
ATOM 558 O O . TYR A 1 67 ? 2.796 -1.989 6.910 1.00 88.19 67 TYR A O 1
ATOM 566 N N . LYS A 1 68 ? 1.528 -3.402 5.715 1.00 91.00 68 LYS A N 1
ATOM 567 C CA . LYS A 1 68 ? 2.525 -4.449 5.498 1.00 91.00 68 LYS A CA 1
ATOM 568 C C . LYS A 1 68 ? 2.726 -4.664 4.009 1.00 91.00 68 LYS A C 1
ATOM 570 O O . LYS A 1 68 ? 1.759 -4.839 3.271 1.00 91.00 68 LYS A O 1
ATOM 575 N N . GLU A 1 69 ? 3.973 -4.685 3.563 1.00 88.81 69 GLU A N 1
ATOM 576 C CA . GLU A 1 69 ? 4.299 -5.092 2.197 1.00 88.81 69 GLU A CA 1
ATOM 577 C C . GLU A 1 69 ? 4.334 -6.621 2.123 1.00 88.81 69 GLU A C 1
ATOM 579 O O . GLU A 1 69 ? 5.129 -7.279 2.795 1.00 88.81 69 GLU A O 1
ATOM 584 N N . ALA A 1 70 ? 3.443 -7.197 1.321 1.00 88.31 70 ALA A N 1
ATOM 585 C CA . ALA A 1 70 ? 3.452 -8.618 1.005 1.00 88.31 70 ALA A CA 1
ATOM 586 C C . ALA A 1 70 ? 4.080 -8.862 -0.371 1.00 88.31 70 ALA A C 1
ATOM 588 O O . ALA A 1 70 ? 4.238 -7.947 -1.177 1.00 88.31 70 ALA A O 1
ATOM 589 N N . ALA A 1 71 ? 4.415 -10.126 -0.641 1.00 88.31 71 ALA A N 1
ATOM 590 C CA . ALA A 1 71 ? 5.073 -10.523 -1.878 1.00 88.31 71 ALA A CA 1
ATOM 591 C C . ALA A 1 71 ? 4.315 -10.050 -3.128 1.00 88.31 71 ALA A C 1
ATOM 593 O O . ALA A 1 71 ? 3.074 -10.118 -3.195 1.00 88.31 71 ALA A O 1
ATOM 594 N N . ASP A 1 72 ? 5.095 -9.635 -4.125 1.00 90.50 72 ASP A N 1
ATOM 595 C CA . ASP A 1 72 ? 4.592 -9.159 -5.405 1.00 90.50 72 ASP A CA 1
ATOM 596 C C . ASP A 1 72 ? 3.631 -10.181 -6.028 1.00 90.50 72 ASP A C 1
ATOM 598 O O . ASP A 1 72 ? 3.828 -11.399 -5.946 1.00 90.50 72 ASP A O 1
ATOM 602 N N . PHE A 1 73 ? 2.550 -9.692 -6.629 1.00 86.25 73 PHE A N 1
ATOM 603 C CA . PHE A 1 73 ? 1.621 -10.534 -7.373 1.00 86.25 73 PHE A CA 1
ATOM 604 C C . PHE A 1 73 ? 1.971 -10.523 -8.864 1.00 86.25 73 PHE A C 1
ATOM 606 O O . PHE A 1 73 ? 2.556 -9.573 -9.380 1.00 86.25 73 PHE A O 1
ATOM 613 N N . ARG A 1 74 ? 1.604 -11.600 -9.558 1.00 83.00 74 ARG A N 1
ATOM 614 C CA . ARG A 1 74 ? 1.642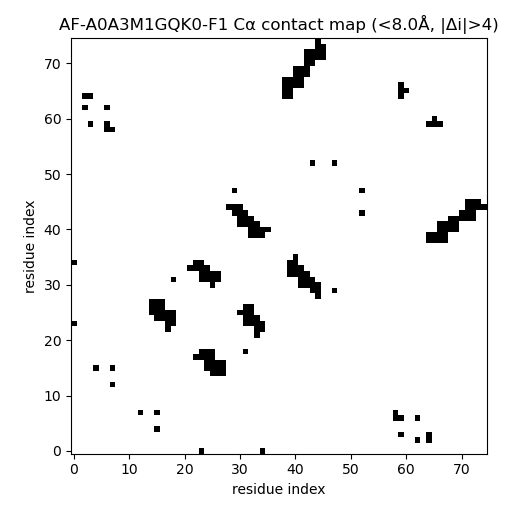 -11.697 -11.021 1.00 83.00 74 ARG A CA 1
ATOM 615 C C . ARG A 1 74 ? 0.201 -11.771 -11.528 1.00 83.00 74 ARG A C 1
ATOM 617 O O . ARG A 1 74 ? -0.659 -12.274 -10.800 1.00 83.00 74 ARG A O 1
ATOM 624 N N . LEU A 1 75 ? -0.050 -11.179 -12.694 1.00 71.00 75 LEU A N 1
ATOM 625 C CA . LEU A 1 75 ? -1.328 -11.270 -13.406 1.00 71.00 75 LEU A CA 1
ATOM 626 C C . LEU A 1 75 ? -1.449 -12.615 -14.121 1.00 71.00 75 LEU A C 1
ATOM 628 O O . LEU A 1 75 ? -0.394 -13.133 -14.555 1.00 71.00 75 LEU A O 1
#

Sequence (75 aa):
MQPIRDAFRGIMLRDLRPVEDREGVRIGEDVRIYKEKNGYTVRFLAGTPEPRRKQIRDRLEAHDIEYKEAADFRL

Foldseek 3Di:
DVLVCVLCVPPPCVQWDADPVAQWTGRHPFWTWGDDPVFIEIAGAVPDDPVVVVVVVVSCVVSVGDYHYDYHDYD

Mean predicted aligned error: 5.54 Å